Protein AF-A0AAV3M090-F1 (afdb_monomer_lite)

Foldseek 3Di:
DALVVVQVVCVVVVDHDDSVNSVVVVVLLVVLQQKDWDDDPPDPGIDIDGDPVNVNSVVLCVDPVNVVVVVVPPPPPPPPPPPPPVPPDDDPPPDDDVVVVVVVVCVVVPDPPVVCVVVVNHD

Organism: NCBI:txid1256988

Sequence (123 aa):
MTIKGMRNHIESTGVKAAYGAVKHAVIQLEKFNVISPAVVEGSPWLGYKLNDNYKDGLKLQASSSKRHMVRKQVHKPVEKPVKVIETTYGPWRQTGEPARLQVMFNELLAKPRAKRIKRGLAV

pLDDT: mean 70.63, std 16.54, range [42.09, 91.38]

Radius of gyration: 25.66 Å; chains: 1; bounding box: 35×62×60 Å

Secondary structure (DSSP, 8-state):
-BHHHHHHHHHHTT----HHHHHHHHHHHHHTTSEEEEPPTT-SSPEEEE-TTHHHHHHHHH-HHHHHHHHTS----------------------SHHHHHHHHHHHHHHS-HHHHHTTTS--

Structure (mmCIF, N/CA/C/O backbone):
data_AF-A0AAV3M090-F1
#
_entry.id   AF-A0AAV3M090-F1
#
loop_
_atom_site.group_PDB
_atom_site.id
_atom_site.type_symbol
_atom_site.label_atom_id
_atom_site.label_alt_id
_atom_site.label_comp_id
_atom_site.label_asym_id
_atom_site.label_entity_id
_atom_site.label_seq_id
_atom_site.pdbx_PDB_ins_code
_atom_site.Cartn_x
_atom_site.Cartn_y
_atom_site.Cartn_z
_atom_site.occupancy
_atom_site.B_iso_or_equiv
_atom_site.auth_seq_id
_atom_site.auth_comp_id
_atom_site.auth_asym_id
_atom_site.auth_atom_id
_atom_site.pdbx_PDB_model_num
ATOM 1 N N . MET A 1 1 ? 5.648 -7.146 -12.539 1.00 84.69 1 MET A N 1
ATOM 2 C CA . MET A 1 1 ? 4.675 -6.307 -13.285 1.00 84.69 1 MET A CA 1
ATOM 3 C C . MET A 1 1 ? 4.767 -4.852 -12.827 1.00 84.69 1 MET A C 1
ATOM 5 O O . MET A 1 1 ? 4.980 -4.624 -11.644 1.00 84.69 1 MET A O 1
ATOM 9 N N . THR A 1 2 ? 4.645 -3.869 -13.725 1.00 88.38 2 THR A N 1
ATOM 10 C CA . THR A 1 2 ? 4.659 -2.430 -13.371 1.00 88.38 2 THR A CA 1
ATOM 11 C C . THR A 1 2 ? 3.281 -1.952 -12.896 1.00 88.38 2 THR A C 1
ATOM 13 O O . THR A 1 2 ? 2.275 -2.609 -13.161 1.00 88.38 2 THR A O 1
ATOM 16 N N . ILE A 1 3 ? 3.199 -0.787 -12.237 1.00 88.25 3 ILE A N 1
ATOM 17 C CA . ILE A 1 3 ? 1.915 -0.198 -11.787 1.00 88.25 3 ILE A CA 1
ATOM 18 C C . ILE A 1 3 ? 0.966 0.034 -12.973 1.00 88.25 3 ILE A C 1
ATOM 20 O O . ILE A 1 3 ? -0.227 -0.248 -12.879 1.00 88.25 3 ILE A O 1
ATOM 24 N N . LYS A 1 4 ? 1.496 0.500 -14.113 1.00 88.69 4 LYS A N 1
ATOM 25 C CA . LYS A 1 4 ? 0.719 0.669 -15.350 1.00 88.69 4 LYS A CA 1
ATOM 26 C C . LYS A 1 4 ? 0.173 -0.671 -15.852 1.00 88.69 4 LYS A C 1
ATOM 28 O O . LYS A 1 4 ? -1.002 -0.748 -16.187 1.00 88.69 4 LYS A O 1
ATOM 33 N N . GLY A 1 5 ? 0.996 -1.722 -15.843 1.00 87.94 5 GLY A N 1
ATOM 34 C CA . GLY A 1 5 ? 0.562 -3.074 -16.206 1.00 87.94 5 GLY A CA 1
ATOM 35 C C . GLY A 1 5 ? -0.539 -3.604 -15.283 1.00 87.94 5 GLY A C 1
ATOM 36 O O . GLY A 1 5 ? -1.555 -4.090 -15.768 1.00 87.94 5 GLY A O 1
ATOM 37 N N . MET A 1 6 ? -0.389 -3.418 -13.966 1.00 89.88 6 MET A N 1
ATOM 38 C CA . MET A 1 6 ? -1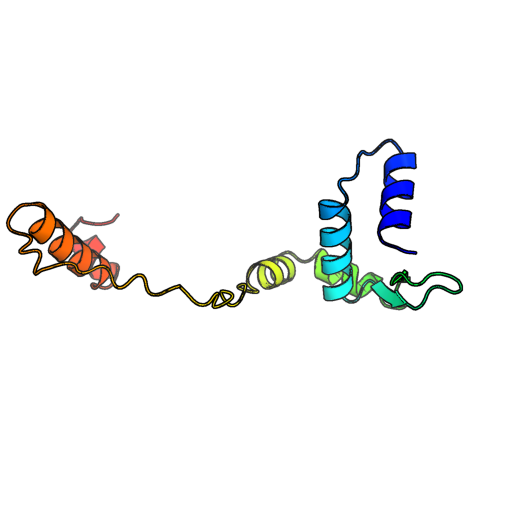.415 -3.788 -12.981 1.00 89.88 6 MET A CA 1
ATOM 39 C C . MET A 1 6 ? -2.735 -3.061 -13.230 1.00 89.88 6 MET A C 1
ATOM 41 O O . MET A 1 6 ? -3.789 -3.688 -13.235 1.00 89.88 6 MET A O 1
ATOM 45 N N . ARG A 1 7 ? -2.684 -1.748 -13.476 1.00 91.31 7 ARG A N 1
ATOM 46 C CA . ARG A 1 7 ? -3.876 -0.956 -13.789 1.00 91.31 7 ARG A CA 1
ATOM 47 C C . ARG A 1 7 ? -4.575 -1.470 -15.044 1.00 91.31 7 ARG A C 1
ATOM 49 O O . ARG A 1 7 ? -5.771 -1.721 -14.988 1.00 91.31 7 ARG A O 1
ATOM 56 N N . ASN A 1 8 ? -3.836 -1.644 -16.139 1.00 91.31 8 ASN A N 1
ATOM 57 C CA . ASN A 1 8 ? -4.402 -2.108 -17.405 1.00 91.31 8 ASN A CA 1
ATOM 58 C C . ASN A 1 8 ? -5.057 -3.486 -17.255 1.00 91.31 8 ASN A C 1
ATOM 60 O O . ASN A 1 8 ? -6.119 -3.729 -17.818 1.00 91.31 8 ASN A O 1
ATOM 64 N N . HIS A 1 9 ? -4.451 -4.374 -16.463 1.00 91.19 9 HIS A N 1
ATOM 65 C CA . HIS A 1 9 ? -5.023 -5.685 -16.184 1.00 91.19 9 HIS A CA 1
ATOM 66 C C . HIS A 1 9 ? -6.329 -5.586 -15.378 1.00 91.19 9 HIS A C 1
ATOM 68 O O . HIS A 1 9 ? -7.307 -6.235 -15.729 1.00 91.19 9 HIS A O 1
ATOM 74 N N . ILE A 1 10 ? -6.399 -4.726 -14.358 1.00 90.06 10 ILE A N 1
ATOM 75 C CA . ILE A 1 10 ? -7.645 -4.501 -13.604 1.00 90.06 10 ILE A CA 1
ATOM 76 C C . ILE A 1 10 ? -8.721 -3.864 -14.498 1.00 90.06 10 ILE A C 1
ATOM 78 O O . ILE A 1 10 ? -9.882 -4.249 -14.448 1.00 90.06 10 ILE A O 1
ATOM 82 N N . GLU A 1 11 ? -8.347 -2.925 -15.364 1.00 91.31 11 GLU A N 1
ATOM 83 C CA . GLU A 1 11 ? -9.291 -2.320 -16.309 1.00 91.31 11 GLU A CA 1
ATOM 84 C C . GLU A 1 11 ? -9.800 -3.336 -17.345 1.00 91.31 11 GLU A C 1
ATOM 86 O O . GLU A 1 11 ? -10.969 -3.278 -17.723 1.00 91.31 11 GLU A O 1
ATOM 91 N N . SER A 1 12 ? -8.984 -4.325 -17.730 1.00 91.06 12 SER A N 1
ATOM 92 C CA . SER A 1 12 ? -9.408 -5.407 -18.632 1.00 91.06 12 SER A CA 1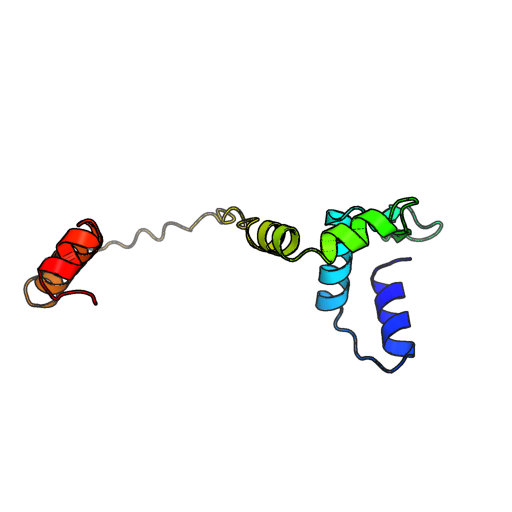
ATOM 93 C C . SER A 1 12 ? -10.457 -6.350 -18.036 1.00 91.06 12 SER A C 1
ATOM 95 O O . SER A 1 12 ? -11.181 -6.992 -18.790 1.00 91.06 12 SER A O 1
ATOM 97 N N . THR A 1 13 ? -10.604 -6.404 -16.707 1.00 90.81 13 THR A N 1
ATOM 98 C CA . THR A 1 13 ? -11.681 -7.168 -16.052 1.00 90.81 13 THR A CA 1
ATOM 99 C C . THR A 1 13 ? -12.983 -6.370 -15.923 1.00 90.81 13 THR A C 1
ATOM 101 O O . THR A 1 13 ? -13.930 -6.827 -15.288 1.00 90.81 13 THR A O 1
ATOM 104 N N . GLY A 1 14 ? -13.048 -5.172 -16.518 1.00 87.62 14 GLY A N 1
ATOM 105 C CA . GLY A 1 14 ? -14.209 -4.282 -16.462 1.00 87.62 14 GLY A CA 1
ATOM 106 C C . GLY A 1 14 ? -14.234 -3.367 -15.235 1.00 87.62 14 GLY A C 1
ATOM 107 O O . GLY A 1 14 ? -15.170 -2.585 -15.069 1.00 87.62 14 GLY A O 1
ATOM 108 N N . VAL A 1 15 ? -13.208 -3.413 -14.377 1.00 89.25 15 VAL A N 1
ATOM 109 C CA . VAL A 1 15 ? -13.116 -2.566 -13.183 1.00 89.25 15 VAL A CA 1
ATOM 110 C C . VAL A 1 15 ? -12.291 -1.320 -13.486 1.00 89.25 15 VAL A C 1
ATOM 112 O O . VAL A 1 15 ? -11.082 -1.381 -13.695 1.00 89.25 15 VAL A O 1
ATOM 115 N N . LYS A 1 16 ? -12.918 -0.142 -13.441 1.00 89.31 16 LYS A N 1
ATOM 116 C CA . LYS A 1 16 ? -12.198 1.124 -13.623 1.00 89.31 16 LYS A CA 1
ATOM 117 C C . LYS A 1 16 ? -11.252 1.374 -12.445 1.00 89.31 16 LYS A C 1
ATOM 119 O O . LYS A 1 16 ? -11.696 1.606 -11.321 1.00 89.31 16 LYS A O 1
ATOM 124 N N . ALA A 1 17 ? -9.947 1.382 -12.707 1.00 85.25 17 ALA A N 1
ATOM 125 C CA . ALA A 1 17 ? -8.924 1.544 -11.681 1.00 85.25 17 ALA A CA 1
ATOM 126 C C . ALA A 1 17 ? -8.169 2.869 -11.841 1.00 85.25 17 ALA A C 1
ATOM 128 O O . ALA A 1 17 ? -7.345 3.047 -12.738 1.00 85.25 17 ALA A O 1
ATOM 129 N N . ALA A 1 18 ? -8.403 3.812 -10.925 1.00 89.31 18 ALA A N 1
ATOM 130 C CA . ALA A 1 18 ? -7.623 5.044 -10.879 1.00 89.31 18 ALA A CA 1
ATOM 131 C C . ALA A 1 18 ? -6.151 4.736 -10.558 1.00 89.31 18 ALA A C 1
ATOM 133 O O . ALA A 1 18 ? -5.854 4.015 -9.605 1.00 89.31 18 ALA A O 1
ATOM 134 N N . TYR A 1 19 ? -5.215 5.340 -11.297 1.00 87.31 19 TYR A N 1
ATOM 135 C CA . TYR A 1 19 ? -3.778 5.113 -11.096 1.00 87.31 19 TYR A CA 1
ATOM 136 C C . TYR A 1 19 ? -3.331 5.353 -9.644 1.00 87.31 19 TYR A C 1
ATOM 138 O O . TYR A 1 19 ? -2.567 4.564 -9.091 1.00 87.31 19 TYR A O 1
ATOM 146 N N . GLY A 1 20 ? -3.853 6.404 -9.000 1.00 85.75 20 GLY A N 1
ATOM 147 C CA . GLY A 1 20 ? -3.575 6.697 -7.592 1.00 85.75 20 GLY A CA 1
ATOM 148 C C . GLY A 1 20 ? -4.020 5.576 -6.649 1.00 85.75 20 GLY A C 1
ATOM 149 O O . GLY A 1 20 ? -3.276 5.218 -5.739 1.00 85.75 20 GLY A O 1
ATOM 150 N N . ALA A 1 21 ? -5.180 4.964 -6.901 1.00 86.25 21 ALA A N 1
ATOM 151 C CA . ALA A 1 21 ? -5.682 3.848 -6.102 1.00 86.25 21 ALA A CA 1
ATOM 152 C C . ALA A 1 21 ? -4.792 2.605 -6.250 1.00 86.25 21 ALA A C 1
ATOM 154 O O . ALA A 1 21 ? -4.408 2.003 -5.248 1.00 86.25 21 ALA A O 1
ATOM 155 N N . VAL A 1 22 ? -4.385 2.275 -7.482 1.00 88.00 22 VAL A N 1
ATOM 156 C CA . VAL A 1 22 ? -3.459 1.160 -7.751 1.00 88.00 22 VAL A CA 1
ATOM 157 C C . VAL A 1 22 ? -2.108 1.411 -7.078 1.00 88.00 22 VAL A C 1
ATOM 159 O O . VAL A 1 22 ? -1.588 0.535 -6.393 1.00 88.00 22 VAL A O 1
ATOM 162 N N . LYS A 1 23 ? -1.564 2.630 -7.187 1.00 88.81 23 LYS A N 1
ATOM 163 C CA . LYS A 1 23 ? -0.315 3.019 -6.518 1.00 88.81 23 LYS A CA 1
ATOM 164 C C . LYS A 1 23 ? -0.413 2.874 -4.996 1.00 88.81 23 LYS A C 1
ATOM 166 O O . LYS A 1 23 ? 0.498 2.333 -4.378 1.00 88.81 23 LYS A O 1
ATOM 171 N N . HIS A 1 24 ? -1.508 3.327 -4.384 1.00 87.19 24 HIS A N 1
ATOM 172 C CA . HIS A 1 24 ? -1.718 3.174 -2.944 1.00 87.19 24 HIS A CA 1
ATOM 173 C C . HIS A 1 24 ? -1.818 1.707 -2.516 1.00 87.19 24 HIS A C 1
ATOM 175 O O . HIS A 1 24 ? -1.246 1.344 -1.489 1.00 87.19 24 HIS A O 1
ATOM 181 N N . ALA A 1 25 ? -2.501 0.867 -3.298 1.00 88.19 25 ALA A N 1
ATOM 182 C CA . ALA A 1 25 ? -2.588 -0.566 -3.032 1.00 88.19 25 ALA A CA 1
ATOM 183 C C . ALA A 1 25 ? -1.203 -1.229 -3.080 1.00 88.19 25 ALA A C 1
ATOM 185 O O . ALA A 1 25 ? -0.837 -1.937 -2.145 1.00 88.19 25 ALA A O 1
ATOM 186 N N . VAL A 1 26 ? -0.400 -0.924 -4.104 1.00 89.62 26 VAL A N 1
ATOM 187 C CA . VAL A 1 26 ? 0.986 -1.407 -4.238 1.00 89.62 26 VAL A CA 1
ATOM 188 C C . VAL A 1 26 ? 1.832 -1.008 -3.025 1.00 89.62 26 VAL A C 1
ATOM 190 O O . VAL A 1 26 ? 2.450 -1.871 -2.412 1.00 89.62 26 VAL A O 1
ATOM 193 N N . ILE A 1 27 ? 1.781 0.259 -2.598 1.00 87.25 27 ILE A N 1
ATOM 194 C CA . ILE A 1 27 ? 2.512 0.732 -1.407 1.00 87.25 27 ILE A CA 1
ATOM 195 C C . ILE A 1 27 ? 2.093 -0.035 -0.145 1.00 87.25 27 ILE A C 1
ATOM 197 O O . ILE A 1 27 ? 2.928 -0.338 0.705 1.00 87.25 27 ILE A O 1
ATOM 201 N N . GLN A 1 28 ? 0.804 -0.345 0.017 1.00 85.75 28 GLN A N 1
ATOM 202 C CA . GLN A 1 28 ? 0.359 -1.136 1.165 1.00 85.75 28 GLN A CA 1
ATOM 203 C C . GLN A 1 28 ? 0.882 -2.571 1.107 1.00 85.75 28 GLN A C 1
ATOM 205 O O . GLN A 1 28 ? 1.373 -3.068 2.116 1.00 85.75 28 GLN A O 1
ATOM 210 N N . LEU A 1 29 ? 0.801 -3.222 -0.052 1.00 87.69 29 LEU A N 1
ATOM 211 C CA . LEU A 1 29 ? 1.290 -4.590 -0.230 1.00 87.69 29 LEU A CA 1
ATOM 212 C C . LEU A 1 29 ? 2.801 -4.688 0.019 1.00 87.69 29 LEU A C 1
ATOM 214 O O . LEU A 1 29 ? 3.254 -5.639 0.651 1.00 87.69 29 LEU A O 1
ATOM 218 N N . GLU A 1 30 ? 3.565 -3.685 -0.409 1.00 86.50 30 GLU A N 1
ATOM 219 C CA . GLU A 1 30 ? 5.001 -3.584 -0.140 1.00 86.50 30 GLU A CA 1
ATOM 220 C C . GLU A 1 30 ? 5.280 -3.430 1.364 1.00 86.50 30 GLU A C 1
ATOM 222 O O . GLU A 1 30 ? 6.082 -4.171 1.927 1.00 86.50 30 GLU A O 1
ATOM 227 N N . LYS A 1 31 ? 4.541 -2.555 2.064 1.00 84.50 31 LYS A N 1
ATOM 228 C CA . LYS A 1 31 ? 4.667 -2.382 3.526 1.00 84.50 31 LYS A CA 1
ATOM 229 C C . LYS A 1 31 ? 4.402 -3.661 4.319 1.00 84.50 31 LYS A C 1
ATOM 231 O O . LYS A 1 31 ? 4.987 -3.847 5.382 1.00 84.50 31 LYS A O 1
ATOM 236 N N . PHE A 1 32 ? 3.504 -4.515 3.835 1.00 84.94 32 PHE A N 1
ATOM 237 C CA . PHE A 1 32 ? 3.205 -5.806 4.455 1.00 84.94 32 PHE A CA 1
ATOM 238 C C . PHE A 1 32 ? 4.079 -6.948 3.923 1.00 84.94 32 PHE A C 1
ATOM 240 O O . PHE A 1 32 ? 3.804 -8.105 4.225 1.00 84.94 32 PHE A O 1
ATOM 247 N N . ASN A 1 33 ? 5.135 -6.642 3.162 1.00 85.56 33 ASN A N 1
ATOM 248 C CA . ASN A 1 33 ? 6.062 -7.620 2.599 1.00 85.56 33 ASN A CA 1
ATOM 249 C C . ASN A 1 33 ? 5.371 -8.683 1.717 1.00 85.56 33 ASN A C 1
ATOM 251 O O . ASN A 1 33 ? 5.837 -9.818 1.610 1.00 85.56 33 ASN A O 1
ATOM 255 N N . VAL A 1 34 ? 4.243 -8.325 1.094 1.00 87.56 34 VAL A N 1
ATOM 256 C CA . VAL A 1 34 ? 3.500 -9.189 0.159 1.00 87.56 34 VAL A CA 1
ATOM 257 C C . VAL A 1 34 ? 4.162 -9.165 -1.216 1.00 87.56 34 VAL A C 1
ATOM 259 O O . VAL A 1 34 ? 4.234 -10.186 -1.900 1.00 87.56 34 VAL A O 1
ATOM 262 N N . ILE A 1 35 ? 4.660 -7.994 -1.608 1.00 90.44 35 ILE A N 1
ATOM 263 C CA . ILE A 1 35 ? 5.374 -7.767 -2.862 1.00 90.44 35 ILE A CA 1
ATOM 264 C C . ILE A 1 35 ? 6.704 -7.069 -2.588 1.00 90.44 35 ILE A C 1
ATOM 266 O O . ILE A 1 35 ? 6.838 -6.358 -1.592 1.00 90.44 35 ILE A O 1
ATOM 270 N N . SER A 1 36 ? 7.655 -7.227 -3.499 1.00 87.94 36 SER A N 1
ATOM 271 C CA . SER A 1 36 ? 8.930 -6.511 -3.504 1.00 87.94 36 SER A CA 1
ATOM 272 C C . SER A 1 36 ? 9.169 -5.829 -4.852 1.00 87.94 36 SER A C 1
ATOM 274 O O . SER A 1 36 ? 8.673 -6.304 -5.885 1.00 87.94 36 SER A O 1
ATOM 276 N N . PRO A 1 37 ? 9.898 -4.700 -4.867 1.00 88.38 37 PRO A N 1
ATOM 277 C CA . PRO A 1 37 ? 10.351 -4.093 -6.105 1.00 88.38 37 PRO A CA 1
ATOM 278 C C . PRO A 1 37 ? 11.300 -5.042 -6.845 1.00 88.38 37 PRO A C 1
ATOM 280 O O . PRO A 1 37 ? 12.190 -5.649 -6.257 1.00 88.38 37 PRO A O 1
ATOM 283 N N . ALA A 1 38 ? 11.101 -5.159 -8.152 1.00 86.88 38 ALA A N 1
ATOM 284 C CA . ALA A 1 38 ? 11.890 -5.993 -9.042 1.00 86.88 38 ALA A CA 1
ATOM 285 C C . ALA A 1 38 ? 12.227 -5.211 -10.313 1.00 86.88 38 ALA A C 1
ATOM 287 O O . ALA A 1 38 ? 11.396 -4.466 -10.847 1.00 86.88 38 ALA A O 1
ATOM 288 N N . VAL A 1 39 ? 13.447 -5.401 -10.809 1.00 81.50 39 VAL A N 1
ATOM 289 C CA . VAL A 1 39 ? 13.857 -4.862 -12.106 1.00 81.50 39 VAL A CA 1
ATOM 290 C C . VAL A 1 39 ? 13.106 -5.629 -13.191 1.00 81.50 39 VAL A C 1
ATOM 292 O O . VAL A 1 39 ? 13.032 -6.856 -13.159 1.00 81.50 39 VAL A O 1
ATOM 295 N N . VAL A 1 40 ? 12.498 -4.901 -14.124 1.00 77.12 40 VAL A N 1
ATOM 296 C CA . VAL A 1 40 ? 11.831 -5.489 -15.289 1.00 77.12 40 VAL A CA 1
ATOM 297 C C . VAL A 1 40 ? 12.778 -5.340 -16.465 1.00 77.12 40 VAL A C 1
ATOM 299 O O . VAL A 1 40 ? 13.128 -4.216 -16.825 1.00 77.12 40 VAL A O 1
ATOM 302 N N . GLU A 1 41 ? 13.192 -6.455 -17.059 1.00 74.69 41 GLU A N 1
ATOM 303 C CA . GLU A 1 41 ? 14.033 -6.436 -18.256 1.00 74.69 41 GLU A CA 1
ATOM 304 C C . GLU A 1 41 ? 13.356 -5.629 -19.376 1.00 74.69 41 GLU A C 1
ATOM 306 O O . GLU A 1 41 ? 12.164 -5.785 -19.646 1.00 74.69 41 GLU A O 1
ATOM 311 N N . GLY A 1 42 ? 14.105 -4.707 -19.988 1.00 72.38 42 GLY A N 1
ATOM 312 C CA . GLY A 1 42 ? 13.612 -3.861 -21.081 1.00 72.38 42 GLY A CA 1
ATOM 313 C C . GLY A 1 42 ? 12.703 -2.695 -20.669 1.00 72.38 42 GLY A C 1
ATOM 314 O O . GLY A 1 42 ? 12.157 -2.021 -21.539 1.00 72.38 42 GLY A O 1
ATOM 315 N N . SER A 1 43 ? 12.533 -2.417 -19.371 1.00 73.44 43 SER A N 1
ATOM 316 C CA . SER A 1 43 ? 11.727 -1.288 -18.893 1.00 73.44 43 SER A CA 1
ATOM 317 C C . SER A 1 43 ? 12.509 -0.415 -17.905 1.00 73.44 43 SER A C 1
ATOM 319 O O . SER A 1 43 ? 13.004 -0.930 -16.906 1.00 73.44 43 SER A O 1
ATOM 321 N N . PRO A 1 44 ? 12.541 0.920 -18.092 1.00 73.62 44 PRO A N 1
ATOM 322 C CA . PRO A 1 44 ? 13.126 1.839 -17.111 1.00 73.62 44 PRO A CA 1
ATOM 323 C C . PRO A 1 44 ? 12.257 1.981 -15.847 1.00 73.62 44 PRO A C 1
ATOM 325 O O . PRO A 1 44 ? 12.650 2.623 -14.877 1.00 73.62 44 PRO A O 1
ATOM 328 N N . TRP A 1 45 ? 11.047 1.416 -15.860 1.00 75.88 45 TRP A N 1
ATOM 329 C CA . TRP A 1 45 ? 10.081 1.519 -14.773 1.00 75.88 45 TRP A CA 1
ATOM 330 C C . TRP A 1 45 ? 10.219 0.378 -13.769 1.00 75.88 45 TRP A C 1
ATOM 332 O O . TRP A 1 45 ? 10.298 -0.790 -14.155 1.00 75.88 45 TRP A O 1
ATOM 342 N N . LEU A 1 46 ? 10.126 0.730 -12.483 1.00 80.19 46 LEU A N 1
ATOM 343 C CA . LEU A 1 46 ? 10.120 -0.212 -11.368 1.00 80.19 46 LEU A CA 1
ATOM 344 C C . LEU A 1 46 ? 8.949 -1.199 -11.496 1.00 80.19 46 LEU A C 1
ATOM 346 O O . LEU A 1 46 ? 7.776 -0.807 -11.576 1.00 80.19 46 LEU A O 1
ATOM 350 N N . GLY A 1 47 ? 9.271 -2.488 -11.531 1.00 86.56 47 GLY A N 1
ATOM 351 C CA . GLY A 1 47 ? 8.292 -3.556 -11.432 1.00 86.56 47 GLY A CA 1
ATOM 352 C C . GLY A 1 47 ? 8.146 -4.049 -10.008 1.00 86.56 47 GLY A C 1
ATOM 353 O O . GLY A 1 47 ? 8.913 -3.703 -9.119 1.00 86.56 47 GLY A O 1
ATOM 354 N N . TYR A 1 48 ? 7.149 -4.900 -9.818 1.00 89.62 48 TYR A N 1
ATOM 355 C CA . TYR A 1 48 ? 6.895 -5.579 -8.560 1.00 89.62 48 TYR A CA 1
ATOM 356 C C . TYR A 1 48 ? 6.733 -7.076 -8.805 1.00 89.62 48 TYR A C 1
ATOM 358 O O . TYR A 1 48 ? 6.142 -7.483 -9.818 1.00 89.62 48 TYR A O 1
ATOM 366 N N . LYS A 1 49 ? 7.255 -7.879 -7.879 1.00 91.38 49 LYS A N 1
ATOM 367 C CA . LYS A 1 49 ? 7.122 -9.338 -7.828 1.00 91.38 49 LYS A CA 1
ATOM 368 C C . LYS A 1 49 ? 6.473 -9.733 -6.500 1.00 91.38 49 LYS A C 1
ATOM 370 O O . LYS A 1 49 ? 6.611 -9.029 -5.505 1.00 91.38 49 LYS A O 1
ATOM 375 N N . LEU A 1 50 ? 5.739 -10.842 -6.502 1.00 90.75 50 LEU A N 1
ATOM 376 C CA . LEU A 1 50 ? 5.217 -11.452 -5.283 1.00 90.75 50 LEU A CA 1
ATOM 377 C C . LEU A 1 50 ? 6.368 -12.063 -4.467 1.00 90.75 50 LEU A C 1
ATOM 379 O O . LEU A 1 50 ? 7.259 -12.685 -5.045 1.00 90.75 50 LEU A O 1
ATOM 383 N N . ASN A 1 51 ? 6.333 -11.908 -3.148 1.00 88.94 51 ASN A N 1
ATOM 384 C CA . ASN A 1 51 ? 7.309 -12.540 -2.260 1.00 88.94 51 ASN A CA 1
ATOM 385 C C . ASN A 1 51 ? 6.937 -13.999 -1.966 1.00 88.94 51 ASN A C 1
ATOM 387 O O . ASN A 1 51 ? 5.761 -14.357 -1.980 1.00 88.94 51 ASN A O 1
ATOM 391 N N . ASP A 1 52 ? 7.916 -14.831 -1.610 1.00 86.44 52 ASP A N 1
ATOM 392 C CA . ASP A 1 52 ? 7.671 -16.253 -1.315 1.00 86.44 52 ASP A CA 1
ATOM 393 C C . ASP A 1 52 ? 6.762 -16.440 -0.084 1.00 86.44 52 ASP A C 1
ATOM 395 O O . ASP A 1 52 ? 5.868 -17.286 -0.072 1.00 86.44 52 ASP A O 1
ATOM 399 N N . ASN A 1 53 ? 6.883 -15.545 0.904 1.00 84.44 53 ASN A N 1
ATOM 400 C CA . ASN A 1 53 ? 6.081 -15.545 2.136 1.00 84.44 53 ASN A CA 1
ATOM 401 C C . ASN A 1 53 ? 4.865 -14.602 2.073 1.00 84.44 53 ASN A C 1
ATOM 403 O O . ASN A 1 53 ? 4.368 -14.137 3.102 1.00 84.44 53 ASN A O 1
ATOM 407 N N . TYR A 1 54 ? 4.358 -14.297 0.873 1.00 86.25 54 TYR A N 1
ATOM 408 C CA . TYR A 1 54 ? 3.279 -13.318 0.688 1.00 86.25 54 TYR A CA 1
ATOM 409 C C . TYR A 1 54 ? 2.018 -13.621 1.515 1.00 86.25 54 TYR A C 1
ATOM 411 O O . TYR A 1 54 ? 1.303 -12.701 1.916 1.00 86.25 54 TYR A O 1
ATOM 419 N N . LYS A 1 55 ? 1.743 -14.904 1.794 1.00 85.56 55 LYS A N 1
ATOM 420 C CA . LYS A 1 55 ? 0.578 -15.351 2.573 1.00 85.56 55 LYS A CA 1
ATOM 421 C C . LYS A 1 55 ? 0.589 -14.795 3.996 1.00 85.56 55 LYS A C 1
ATOM 423 O O . LYS A 1 55 ? -0.469 -14.441 4.514 1.00 85.56 55 LYS A O 1
ATOM 428 N N . ASP A 1 56 ? 1.761 -14.676 4.610 1.00 82.31 56 ASP A N 1
ATOM 429 C CA . ASP A 1 56 ? 1.886 -14.135 5.964 1.00 82.31 56 ASP A CA 1
ATOM 430 C C . ASP A 1 56 ? 1.707 -12.616 5.963 1.00 82.31 56 ASP A C 1
ATOM 432 O O . ASP A 1 56 ? 0.999 -12.071 6.813 1.00 82.31 56 ASP A O 1
ATOM 436 N N . GLY A 1 57 ? 2.230 -11.940 4.936 1.00 79.69 57 GLY A N 1
ATOM 437 C CA . GLY A 1 57 ? 1.967 -10.523 4.688 1.00 79.69 57 GLY A CA 1
ATOM 438 C C . GLY A 1 57 ? 0.478 -10.220 4.486 1.00 79.69 57 GLY A C 1
ATOM 439 O O . GLY A 1 57 ? -0.052 -9.278 5.077 1.00 79.69 57 GLY A O 1
ATOM 440 N N . LEU A 1 58 ? -0.240 -11.065 3.736 1.00 84.06 58 LEU A N 1
ATOM 441 C CA . LEU A 1 58 ? -1.690 -10.938 3.543 1.00 84.06 58 LEU A CA 1
ATOM 442 C C . LEU A 1 58 ? -2.466 -11.137 4.851 1.00 84.06 58 LEU A C 1
ATOM 444 O O . LEU A 1 58 ? -3.392 -10.376 5.134 1.00 84.06 58 LEU A O 1
ATOM 448 N N . LYS A 1 59 ? -2.077 -12.111 5.684 1.00 81.12 59 LYS A N 1
ATOM 449 C CA . LYS A 1 59 ? -2.676 -12.309 7.017 1.00 81.12 59 LYS A CA 1
ATOM 450 C C . LYS A 1 59 ? -2.453 -11.091 7.919 1.00 81.12 59 LYS A C 1
ATOM 452 O O . LYS A 1 59 ? -3.375 -10.654 8.609 1.00 81.12 59 LYS A O 1
ATOM 457 N N . LEU A 1 60 ? -1.258 -10.500 7.880 1.00 74.00 60 LEU A N 1
ATOM 458 C CA . LEU A 1 60 ? -0.934 -9.278 8.622 1.00 74.00 60 LEU A CA 1
ATOM 459 C C . LEU A 1 60 ? -1.728 -8.069 8.118 1.00 74.00 60 LEU A C 1
ATOM 461 O O . LEU A 1 60 ? -2.218 -7.287 8.933 1.00 74.00 60 LEU A O 1
ATOM 465 N N . GLN A 1 61 ? -1.918 -7.943 6.804 1.00 75.62 61 GLN A N 1
ATOM 466 C CA . GLN A 1 61 ? -2.783 -6.923 6.215 1.00 75.62 61 GLN A CA 1
ATOM 467 C C . GLN A 1 61 ? -4.249 -7.141 6.611 1.00 75.62 61 GLN A C 1
ATOM 469 O O . GLN A 1 61 ? -4.967 -6.178 6.876 1.00 75.62 61 GLN A O 1
ATOM 474 N N . ALA A 1 62 ? -4.709 -8.392 6.693 1.00 74.38 62 ALA A N 1
ATOM 475 C CA . ALA A 1 62 ? -6.073 -8.724 7.083 1.00 74.38 62 ALA A CA 1
ATOM 476 C C . ALA A 1 62 ? -6.357 -8.418 8.568 1.00 74.38 62 ALA A C 1
ATOM 478 O O . ALA A 1 62 ? -7.484 -8.048 8.902 1.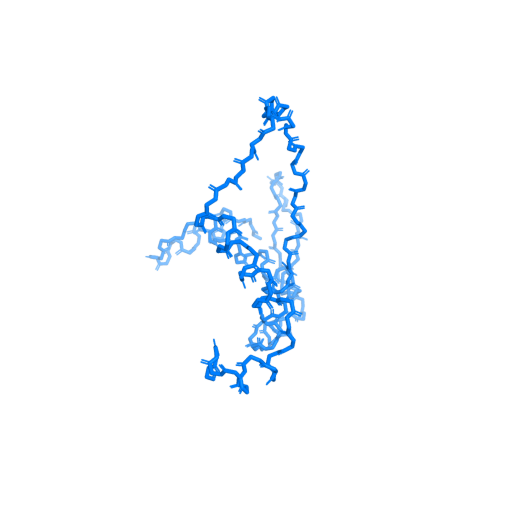00 74.38 62 ALA A O 1
ATOM 479 N N . SER A 1 63 ? -5.350 -8.481 9.439 1.00 71.81 63 SER A N 1
ATOM 480 C CA . SER A 1 63 ? -5.487 -8.184 10.868 1.00 71.81 63 SER A CA 1
ATOM 481 C C . SER A 1 63 ? -5.762 -6.694 11.140 1.00 71.81 63 SER A C 1
ATOM 483 O O . SER A 1 63 ? -4.957 -5.810 10.829 1.00 71.81 63 SER A O 1
ATOM 485 N N . SER A 1 64 ? -6.917 -6.391 11.745 1.00 59.44 64 SER A N 1
ATOM 486 C CA . SER A 1 64 ? -7.396 -5.017 11.987 1.00 59.44 64 SER A CA 1
ATOM 487 C C . SER A 1 64 ? -6.460 -4.193 12.882 1.00 59.44 64 SER A C 1
ATOM 489 O O . SER A 1 64 ? -6.272 -2.996 12.647 1.00 59.44 64 SER A O 1
ATOM 491 N N . SER A 1 65 ? -5.810 -4.836 13.855 1.00 60.53 65 SER A N 1
ATOM 492 C CA . SER A 1 65 ? -4.859 -4.210 14.780 1.00 60.53 65 SER A CA 1
ATOM 493 C C . SER A 1 65 ? -3.613 -3.688 14.057 1.00 60.53 65 SER A C 1
ATOM 495 O O . SER A 1 65 ? -3.134 -2.590 14.350 1.00 60.53 65 SER A O 1
ATOM 497 N N . LYS A 1 66 ? -3.134 -4.408 13.036 1.00 56.62 66 LYS A N 1
ATOM 498 C CA . LYS A 1 66 ? -1.995 -3.994 12.204 1.00 56.62 66 LYS A CA 1
ATOM 499 C C . LYS A 1 66 ? -2.393 -2.991 11.115 1.00 56.62 66 LYS A C 1
ATOM 501 O O . LYS A 1 66 ? -1.620 -2.071 10.849 1.00 56.62 66 LYS A O 1
ATOM 506 N N . ARG A 1 67 ? -3.623 -3.044 10.576 1.00 54.66 67 ARG A N 1
ATOM 507 C CA . ARG A 1 67 ? -4.163 -1.961 9.717 1.00 54.66 67 ARG A CA 1
ATOM 508 C C . ARG A 1 67 ? -4.234 -0.623 10.456 1.00 54.66 67 ARG A C 1
ATOM 510 O O . ARG A 1 67 ? -3.935 0.422 9.877 1.00 54.66 67 ARG A O 1
ATOM 517 N N . HIS A 1 68 ? -4.607 -0.644 11.738 1.00 50.28 68 HIS A N 1
ATOM 518 C CA . HIS A 1 68 ? -4.672 0.559 12.567 1.00 50.28 68 HIS A CA 1
ATOM 519 C C . HIS A 1 68 ? -3.276 1.155 12.833 1.00 50.28 68 HIS A C 1
ATOM 521 O O . HIS A 1 68 ? -3.127 2.375 12.832 1.00 50.28 68 HIS A O 1
ATOM 527 N N . MET A 1 69 ? -2.234 0.320 12.954 1.00 49.50 69 MET A N 1
ATOM 528 C CA . MET A 1 69 ? -0.842 0.789 13.028 1.00 49.50 69 MET A CA 1
ATOM 529 C C . MET A 1 69 ? -0.367 1.473 11.737 1.00 49.50 69 MET A C 1
ATOM 531 O O . MET A 1 69 ? 0.332 2.477 11.815 1.00 49.50 69 MET A O 1
ATOM 535 N N . VAL A 1 70 ? -0.782 0.996 10.556 1.00 49.88 70 VAL A N 1
ATOM 536 C CA . VAL A 1 70 ? -0.448 1.651 9.274 1.00 49.88 70 VAL A CA 1
ATOM 537 C C . VAL A 1 70 ? -1.134 3.012 9.136 1.00 49.88 70 VAL A C 1
ATOM 539 O O . VAL A 1 70 ? -0.518 3.950 8.639 1.00 49.88 70 VAL A O 1
ATOM 542 N N . ARG A 1 71 ? -2.371 3.159 9.632 1.00 48.88 71 ARG A N 1
ATOM 543 C CA . ARG A 1 71 ? -3.047 4.469 9.718 1.00 48.88 71 ARG A CA 1
ATOM 544 C C . ARG A 1 71 ? -2.405 5.406 10.749 1.00 48.88 71 ARG A C 1
ATOM 546 O O . ARG A 1 71 ? -2.476 6.617 10.583 1.00 48.88 71 ARG A O 1
ATOM 553 N N . LYS A 1 72 ? -1.774 4.851 11.791 1.00 44.94 72 LYS A N 1
ATOM 554 C CA . LYS A 1 72 ? -1.018 5.586 12.819 1.00 44.94 72 LYS A CA 1
ATOM 555 C C . LYS A 1 72 ? 0.430 5.894 12.441 1.00 44.94 72 LYS A C 1
ATOM 557 O O . LYS A 1 72 ? 1.101 6.547 13.237 1.00 44.94 72 LYS A O 1
ATOM 562 N N . GLN A 1 73 ? 0.923 5.507 11.258 1.00 46.91 73 GLN A N 1
ATOM 563 C CA . GLN A 1 73 ? 2.082 6.199 10.690 1.00 46.91 73 GLN A CA 1
ATOM 564 C C . GLN A 1 73 ? 1.621 7.602 10.305 1.00 46.91 73 GLN A C 1
ATOM 566 O O . GLN A 1 73 ? 1.289 7.888 9.158 1.00 46.91 73 GLN A O 1
ATOM 571 N N . VAL A 1 74 ? 1.556 8.445 11.336 1.00 45.81 74 VAL A N 1
ATOM 572 C CA . VAL A 1 74 ? 1.534 9.893 11.274 1.00 45.81 74 VAL A CA 1
ATOM 573 C C . VAL A 1 74 ? 2.535 10.243 10.192 1.00 45.81 74 VAL A C 1
ATOM 575 O O . VAL A 1 74 ? 3.728 9.966 10.333 1.00 45.81 74 VAL A O 1
ATOM 578 N N . HIS A 1 75 ? 2.042 10.776 9.076 1.00 43.59 75 HIS A N 1
ATOM 579 C CA . HIS A 1 75 ? 2.878 11.611 8.238 1.00 43.59 75 HIS A CA 1
ATOM 580 C C . HIS A 1 75 ? 3.598 12.530 9.216 1.00 43.59 75 HIS A 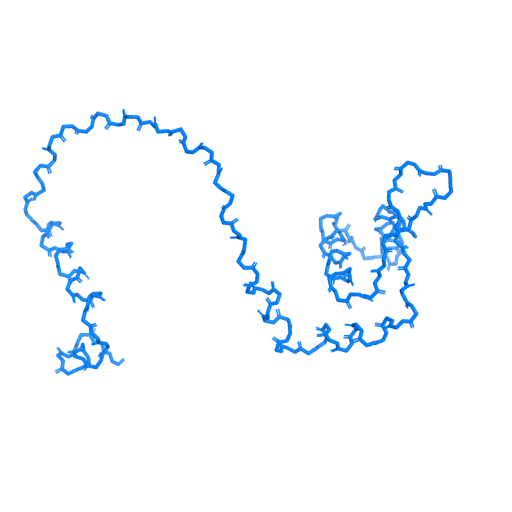C 1
ATOM 582 O O . HIS A 1 75 ? 2.933 13.349 9.850 1.00 43.59 75 HIS A O 1
ATOM 588 N N . LYS A 1 76 ? 4.919 12.365 9.397 1.00 46.66 76 LYS A N 1
ATOM 589 C CA . LYS A 1 76 ? 5.706 13.465 9.948 1.00 46.66 76 LYS A CA 1
ATOM 590 C C . LYS A 1 76 ? 5.256 14.661 9.116 1.00 46.66 76 LYS A C 1
ATOM 592 O O . LYS A 1 76 ? 5.309 14.533 7.884 1.00 46.66 76 LYS A O 1
ATOM 597 N N . PRO A 1 77 ? 4.669 15.705 9.723 1.00 45.81 77 PRO A N 1
ATOM 598 C CA . PRO A 1 77 ? 4.256 16.857 8.952 1.00 45.81 77 PRO A CA 1
ATOM 599 C C . PRO A 1 77 ? 5.491 17.247 8.157 1.00 45.81 77 PRO A C 1
ATOM 601 O O . PRO A 1 77 ? 6.568 17.419 8.723 1.00 45.81 77 PRO A O 1
ATOM 604 N N . VAL A 1 78 ? 5.373 17.207 6.831 1.00 46.41 78 VAL A N 1
ATOM 605 C CA . VAL A 1 78 ? 6.425 17.733 5.978 1.00 46.41 78 VAL A CA 1
ATOM 606 C C . VAL A 1 78 ? 6.512 19.181 6.412 1.00 46.41 78 VAL A C 1
ATOM 608 O O . VAL A 1 78 ? 5.563 19.934 6.183 1.00 46.41 78 VAL A O 1
ATOM 611 N N . GLU A 1 79 ? 7.589 19.533 7.109 1.00 48.09 79 GLU A N 1
ATOM 612 C CA . GLU A 1 79 ? 7.969 20.912 7.360 1.00 48.09 79 GLU A CA 1
ATOM 613 C C . GLU A 1 79 ? 8.259 21.506 5.985 1.00 48.09 79 GLU A C 1
ATOM 615 O O . GLU A 1 79 ? 9.386 21.568 5.504 1.00 48.09 79 GLU A O 1
ATOM 620 N N . LYS A 1 80 ? 7.193 21.871 5.269 1.00 50.53 80 LYS A N 1
ATOM 621 C CA . LYS A 1 80 ? 7.314 22.853 4.211 1.00 50.53 80 LYS A CA 1
ATOM 622 C C . LYS A 1 80 ? 7.889 24.077 4.914 1.00 50.53 80 LYS A C 1
ATOM 624 O O . LYS A 1 80 ? 7.375 24.399 5.989 1.00 50.53 80 LYS A O 1
ATOM 629 N N . PRO A 1 81 ? 8.908 24.751 4.359 1.00 42.09 81 PRO A N 1
ATOM 630 C CA . PRO A 1 81 ? 9.300 26.043 4.883 1.00 42.09 81 PRO A CA 1
ATOM 631 C C . PRO A 1 81 ? 8.045 26.908 4.822 1.00 42.09 81 PRO A C 1
ATOM 633 O O . PRO A 1 81 ? 7.577 27.289 3.747 1.00 42.09 81 PRO A O 1
ATOM 636 N N . VAL A 1 82 ? 7.425 27.117 5.982 1.00 51.19 82 VAL A N 1
ATOM 637 C CA . VAL A 1 82 ? 6.389 28.117 6.142 1.00 51.19 82 VAL A CA 1
ATOM 638 C C . VAL A 1 82 ? 7.132 29.389 5.798 1.00 51.19 82 VAL A C 1
ATOM 640 O O . VAL A 1 82 ? 8.037 29.785 6.529 1.00 51.19 82 VAL A O 1
ATOM 643 N N . LYS A 1 83 ? 6.833 29.981 4.635 1.00 46.06 83 LYS A N 1
ATOM 644 C CA . LYS A 1 83 ? 7.178 31.379 4.411 1.00 46.06 83 LYS A CA 1
ATOM 645 C C . LYS A 1 83 ? 6.593 32.097 5.615 1.00 46.06 83 LYS A C 1
ATOM 647 O O . LYS A 1 83 ? 5.371 32.181 5.733 1.00 46.06 83 LYS A O 1
ATOM 652 N N . VAL A 1 84 ? 7.462 32.518 6.527 1.00 49.00 84 VAL A N 1
ATOM 653 C CA . VAL A 1 84 ? 7.117 33.456 7.579 1.00 49.00 84 VAL A CA 1
ATOM 654 C C . VAL A 1 84 ? 6.750 34.712 6.811 1.00 49.00 84 VAL A C 1
ATOM 656 O O . VAL A 1 84 ? 7.605 35.479 6.384 1.00 49.00 84 VAL A O 1
ATOM 659 N N . ILE A 1 85 ? 5.465 34.847 6.497 1.00 46.53 85 ILE A N 1
ATOM 660 C CA . ILE A 1 85 ? 4.907 36.155 6.233 1.00 46.53 85 ILE A CA 1
ATOM 661 C C . ILE A 1 85 ? 5.056 36.816 7.592 1.00 46.53 85 ILE A C 1
ATOM 663 O O . ILE A 1 85 ? 4.361 36.438 8.534 1.00 46.53 85 ILE A O 1
ATOM 667 N N . GLU A 1 86 ? 6.041 37.702 7.722 1.00 43.12 86 GLU A N 1
ATOM 668 C CA . GLU A 1 86 ? 6.085 38.661 8.813 1.00 43.12 86 GLU A CA 1
ATOM 669 C C . GLU A 1 86 ? 4.807 39.483 8.697 1.00 43.12 86 GLU A C 1
ATOM 671 O O . GLU A 1 86 ? 4.738 40.516 8.036 1.00 43.12 86 GLU A O 1
ATOM 676 N N . THR A 1 87 ? 3.727 38.961 9.263 1.00 44.16 87 THR A N 1
ATOM 677 C CA . THR A 1 87 ? 2.534 39.742 9.476 1.00 44.16 87 THR A CA 1
ATOM 678 C C . THR A 1 87 ? 2.904 40.734 10.556 1.00 44.16 87 THR A C 1
ATOM 680 O O . THR A 1 87 ? 2.960 40.389 11.738 1.00 44.16 87 THR A O 1
ATOM 683 N N . THR A 1 88 ? 3.201 41.955 10.130 1.00 44.75 88 THR A N 1
ATOM 684 C CA . THR A 1 88 ? 3.225 43.166 10.941 1.00 44.75 88 THR A CA 1
ATOM 685 C C . THR A 1 88 ? 1.844 43.354 11.567 1.00 44.75 88 THR A C 1
ATOM 687 O O . THR A 1 88 ? 1.029 44.165 11.139 1.00 44.75 88 THR A O 1
ATOM 690 N N . TYR A 1 89 ? 1.544 42.559 12.588 1.00 42.59 89 TYR A N 1
ATOM 691 C CA . TYR A 1 89 ? 0.414 42.791 13.463 1.00 42.59 89 TYR A CA 1
ATOM 692 C C . TYR A 1 89 ? 0.913 43.659 14.610 1.00 42.59 89 TYR A C 1
ATOM 694 O O . TYR A 1 89 ? 1.617 43.196 15.506 1.00 42.59 89 TYR A O 1
ATOM 702 N N . GLY A 1 90 ? 0.545 44.941 14.566 1.00 44.62 90 GLY A N 1
ATOM 703 C CA . GLY A 1 90 ? 0.583 45.805 15.742 1.00 44.62 90 GLY A CA 1
ATOM 704 C C . GLY A 1 90 ? -0.208 45.193 16.912 1.00 44.62 90 GLY A C 1
ATOM 705 O O . GLY A 1 90 ? -0.918 44.197 16.739 1.00 44.62 90 GLY A O 1
ATOM 706 N N . PRO A 1 91 ? -0.095 45.758 18.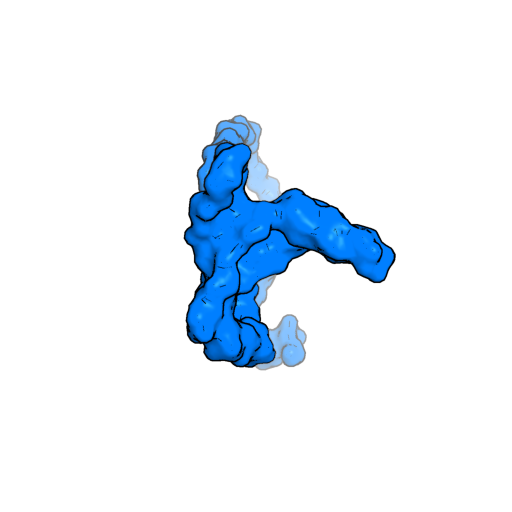124 1.00 44.66 91 PRO A N 1
ATOM 707 C CA . PRO A 1 91 ? -0.598 45.136 19.341 1.00 44.66 91 PRO A CA 1
ATOM 708 C C . PRO A 1 91 ? -2.129 45.081 19.321 1.00 44.66 91 PRO A C 1
ATOM 710 O O . PRO A 1 91 ? -2.809 46.051 19.653 1.00 44.66 91 PRO A O 1
ATOM 713 N N . TRP A 1 92 ? -2.687 43.928 18.956 1.00 48.34 92 TRP A N 1
ATOM 714 C CA . TRP A 1 92 ? -4.111 43.662 19.105 1.00 48.34 92 TRP A CA 1
ATOM 715 C C . TRP A 1 92 ? -4.438 43.555 20.596 1.00 48.34 92 TRP A C 1
ATOM 717 O O . TRP A 1 92 ? -4.288 42.503 21.216 1.00 48.34 92 TRP A O 1
ATOM 727 N N . ARG A 1 93 ? -4.901 44.659 21.188 1.00 49.62 93 ARG A N 1
ATOM 728 C CA . ARG A 1 93 ? -5.622 44.627 22.463 1.00 49.62 93 ARG A CA 1
ATOM 729 C C . ARG A 1 93 ? -6.985 43.987 22.205 1.00 49.62 93 ARG A C 1
ATOM 731 O O . ARG A 1 93 ? -7.929 44.673 21.832 1.00 49.62 93 ARG A O 1
ATOM 738 N N . GLN A 1 94 ? -7.096 42.672 22.373 1.00 51.62 94 GLN A N 1
ATOM 739 C CA . GLN A 1 94 ? -8.407 42.031 22.452 1.00 51.62 94 GLN A CA 1
ATOM 740 C C . GLN A 1 94 ? -9.056 42.427 23.784 1.00 51.62 94 GLN A C 1
ATOM 742 O O . GLN A 1 94 ? -8.771 41.847 24.829 1.00 51.62 94 GLN A O 1
ATOM 747 N N . THR A 1 95 ? -9.914 43.442 23.764 1.00 54.75 95 THR A N 1
ATOM 748 C CA . THR A 1 95 ? -10.820 43.762 24.870 1.00 54.75 95 THR A CA 1
ATOM 749 C C . THR A 1 95 ? -12.221 43.255 24.550 1.00 54.75 95 THR A C 1
ATOM 751 O O . THR A 1 95 ? -12.698 43.368 23.423 1.00 54.75 95 THR A O 1
ATOM 754 N N . GLY A 1 96 ? -12.887 42.685 25.558 1.00 62.19 96 GLY A N 1
ATOM 755 C CA . GLY A 1 96 ? -14.281 42.248 25.474 1.00 62.19 96 GLY A CA 1
ATOM 756 C C . GLY A 1 96 ? -14.483 40.731 25.442 1.00 62.19 96 GLY A C 1
ATOM 757 O O . GLY A 1 96 ? -13.651 39.944 25.898 1.00 62.19 96 GLY A O 1
ATOM 758 N N . GLU A 1 97 ? -15.644 40.334 24.930 1.00 56.00 97 GLU A N 1
ATOM 759 C CA . GLU A 1 97 ? -16.158 38.959 24.902 1.00 56.00 97 GLU A CA 1
ATOM 760 C C . GLU A 1 97 ? -15.205 37.914 24.280 1.00 56.00 97 GLU A C 1
ATOM 762 O O . GLU A 1 97 ? -15.067 36.834 24.858 1.00 56.00 97 GLU A O 1
ATOM 767 N N . PRO A 1 98 ? -14.449 38.218 23.201 1.00 59.97 98 PRO A N 1
ATOM 768 C CA . PRO A 1 98 ? -13.526 37.255 22.594 1.00 59.97 98 PRO A CA 1
ATOM 769 C C . PRO A 1 98 ? -12.377 36.848 23.525 1.00 59.97 98 PRO A C 1
ATOM 771 O O . PRO A 1 98 ? -12.044 35.667 23.620 1.00 59.97 98 PRO A O 1
ATOM 774 N N . ALA A 1 99 ? -11.816 37.802 24.275 1.00 61.50 99 ALA A N 1
ATOM 775 C CA . ALA A 1 99 ? -10.745 37.529 25.233 1.00 61.50 99 ALA A CA 1
ATOM 776 C C . ALA A 1 99 ? -11.257 36.705 26.424 1.00 61.50 99 ALA A C 1
ATOM 778 O O . ALA A 1 99 ? -10.583 35.780 26.884 1.00 61.50 99 ALA A O 1
ATOM 779 N N . ARG A 1 100 ? -12.485 36.984 26.889 1.00 62.44 100 ARG A N 1
ATOM 780 C CA . ARG A 1 100 ? -13.154 36.174 27.920 1.00 62.44 100 ARG A CA 1
ATOM 781 C C . ARG A 1 100 ? -13.357 34.735 27.458 1.00 62.44 100 ARG A C 1
ATOM 783 O O . ARG A 1 100 ? -13.036 33.814 28.207 1.00 62.44 100 ARG A O 1
ATOM 790 N N . LEU A 1 101 ? -13.830 34.535 26.230 1.00 66.25 101 LEU A N 1
ATOM 791 C CA . LEU A 1 101 ? -14.024 33.203 25.659 1.00 66.25 101 LEU A CA 1
ATOM 792 C C . LEU A 1 101 ? -12.698 32.452 25.518 1.00 66.25 101 LEU A C 1
ATOM 794 O O . LEU A 1 101 ? -12.630 31.276 25.863 1.00 66.25 101 LEU A O 1
ATOM 798 N N . GLN A 1 102 ? -11.628 33.125 25.096 1.00 68.94 102 GLN A N 1
ATOM 799 C CA . GLN A 1 102 ? -10.319 32.496 24.928 1.00 68.94 102 GLN A CA 1
ATOM 800 C C . GLN A 1 102 ? -9.708 32.037 26.263 1.00 68.94 102 GLN A C 1
ATOM 802 O O . GLN A 1 102 ? -9.185 30.924 26.350 1.00 68.94 102 GLN A O 1
ATOM 807 N N . VAL A 1 103 ? -9.843 32.829 27.332 1.00 66.62 103 VAL A N 1
ATOM 808 C CA . VAL A 1 103 ? -9.447 32.410 28.690 1.00 66.62 103 VAL A CA 1
ATOM 809 C C . VAL A 1 103 ? -10.302 31.234 29.168 1.00 66.62 103 VAL A C 1
ATOM 811 O O . VAL A 1 103 ? -9.770 30.253 29.688 1.00 66.62 103 VAL A O 1
ATOM 814 N N . MET A 1 104 ? -11.614 31.285 28.934 1.00 65.44 104 MET A N 1
ATOM 815 C CA . MET A 1 104 ? -12.534 30.224 29.341 1.00 65.44 104 MET A CA 1
ATOM 816 C C . MET A 1 104 ? -12.244 28.902 28.612 1.00 65.44 104 MET A C 1
ATOM 818 O O . MET A 1 104 ? -12.251 27.840 29.235 1.00 65.44 104 MET A O 1
ATOM 822 N N . PHE A 1 105 ? -11.905 28.957 27.320 1.00 68.75 105 PHE A N 1
ATOM 823 C CA . PHE A 1 105 ? -11.466 27.793 26.551 1.00 68.75 105 PHE A CA 1
ATOM 824 C C . PHE A 1 105 ? -10.135 27.240 27.051 1.00 68.75 105 PHE A C 1
ATOM 826 O O . PHE A 1 105 ? -10.010 26.028 27.218 1.00 68.75 105 PHE A O 1
ATOM 833 N N . ASN A 1 106 ? -9.166 28.101 27.359 1.00 68.88 106 ASN A N 1
ATOM 834 C CA . ASN A 1 106 ? -7.893 27.659 27.920 1.00 68.88 106 ASN A CA 1
ATOM 835 C C . ASN A 1 106 ? -8.086 26.959 29.273 1.00 68.88 106 ASN A C 1
ATOM 837 O O . ASN A 1 106 ? -7.515 25.894 29.499 1.00 68.88 106 ASN A O 1
ATOM 841 N N . GLU A 1 107 ? -8.950 27.479 30.147 1.00 61.97 107 GLU A N 1
ATOM 842 C CA . GLU A 1 107 ? -9.279 26.819 31.413 1.00 61.97 107 GLU A CA 1
ATOM 843 C C . GLU A 1 107 ? -10.018 25.489 31.234 1.00 61.97 107 GLU A C 1
ATOM 845 O O . GLU A 1 107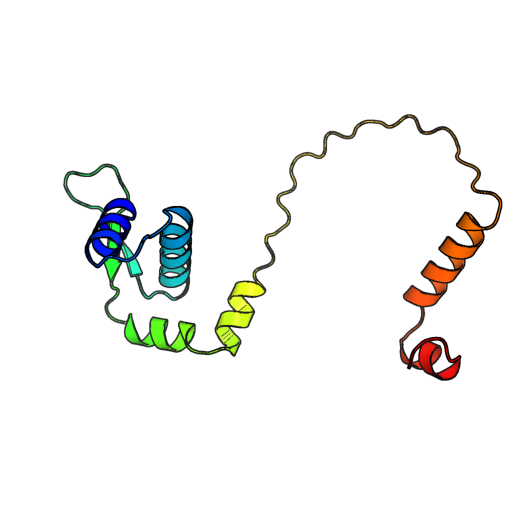 ? -9.743 24.519 31.953 1.00 61.97 107 GLU A O 1
ATOM 850 N N . LEU A 1 108 ? -10.958 25.441 30.287 1.00 61.41 108 LEU A N 1
ATOM 851 C CA . LEU A 1 108 ? -11.675 24.223 29.930 1.00 61.41 108 LEU A CA 1
ATOM 852 C C . LEU A 1 108 ? -10.705 23.162 29.432 1.00 61.41 108 LEU A C 1
ATOM 854 O O . LEU A 1 108 ? -10.812 22.016 29.850 1.00 61.41 108 LEU A O 1
ATOM 858 N N . LEU A 1 109 ? -9.744 23.522 28.586 1.00 63.47 109 LEU A N 1
ATOM 859 C CA . LEU A 1 109 ? -8.792 22.582 28.002 1.00 63.47 109 LEU A CA 1
ATOM 860 C C . LEU A 1 109 ? -7.694 22.161 28.989 1.00 63.47 109 LEU A C 1
ATOM 862 O O . LEU A 1 109 ? -7.296 20.996 28.967 1.00 63.47 109 LEU A O 1
ATOM 866 N N . ALA A 1 110 ? -7.266 23.049 29.890 1.00 63.75 110 ALA A N 1
ATOM 867 C CA . ALA A 1 110 ? -6.165 22.797 30.821 1.00 63.75 110 ALA A CA 1
ATOM 868 C C . ALA A 1 110 ? -6.527 21.898 32.022 1.00 63.75 110 ALA A C 1
ATOM 870 O O . ALA A 1 110 ? -5.645 21.261 32.597 1.00 63.75 110 ALA A O 1
ATOM 871 N N . LYS A 1 111 ? -7.799 21.805 32.443 1.00 60.22 111 LYS A N 1
ATOM 872 C CA . LYS A 1 111 ? -8.166 21.006 33.637 1.00 60.22 111 LYS A CA 1
ATOM 873 C C . LYS A 1 111 ? -8.389 19.518 33.301 1.00 60.22 111 LYS A C 1
ATOM 875 O O . LYS A 1 111 ? -9.018 19.226 32.283 1.00 60.22 111 LYS A O 1
ATOM 880 N N . PRO A 1 112 ? -7.978 18.555 34.156 1.00 64.19 112 PRO A N 1
ATOM 881 C CA . PRO A 1 112 ? -8.261 17.129 33.956 1.00 64.19 112 PRO A CA 1
ATOM 882 C C . PRO A 1 112 ? -9.765 16.852 33.828 1.00 64.19 112 PRO A C 1
ATOM 884 O O . PRO A 1 112 ? -10.564 17.437 34.562 1.00 64.19 112 PRO A O 1
ATOM 887 N N . ARG A 1 113 ? -10.153 15.939 32.928 1.00 62.00 113 ARG A N 1
ATOM 888 C CA . ARG A 1 113 ? -11.554 15.619 32.577 1.00 62.00 113 ARG A CA 1
ATOM 889 C C . ARG A 1 113 ? -12.465 15.409 33.800 1.00 62.00 113 ARG A C 1
ATOM 891 O O . ARG A 1 113 ? -13.572 15.934 33.824 1.00 62.00 113 ARG A O 1
ATOM 898 N N . ALA A 1 114 ? -11.968 14.756 34.854 1.00 60.09 114 ALA A N 1
ATOM 899 C CA . ALA A 1 114 ? -12.712 14.519 36.097 1.00 60.09 114 ALA A CA 1
ATOM 900 C C . ALA A 1 114 ? -13.165 15.812 36.814 1.00 60.09 114 ALA A C 1
ATOM 902 O O . ALA A 1 114 ? -14.260 15.867 37.370 1.00 60.09 114 ALA A O 1
ATOM 903 N N . LYS A 1 115 ? -12.365 16.891 36.760 1.00 63.28 115 LYS A N 1
ATOM 904 C CA . LYS A 1 115 ? -12.745 18.200 37.327 1.00 63.28 115 LYS A CA 1
ATOM 905 C C . LYS A 1 115 ? -13.799 18.927 36.481 1.00 63.28 115 LYS A C 1
ATOM 907 O O . LYS A 1 115 ? -14.514 19.761 37.030 1.00 63.28 115 LYS A O 1
ATOM 912 N N . ARG A 1 116 ? -13.903 18.624 35.179 1.00 62.59 116 ARG A N 1
ATOM 913 C CA . ARG A 1 116 ? -14.909 19.209 34.269 1.00 62.59 116 ARG A CA 1
ATOM 914 C C . ARG A 1 116 ? -16.286 18.573 34.465 1.00 62.59 116 ARG A C 1
ATOM 916 O O . ARG A 1 116 ? -17.267 19.306 34.530 1.00 62.59 116 ARG A O 1
ATOM 923 N N . ILE A 1 117 ? -16.331 17.253 34.668 1.00 62.47 117 ILE A N 1
ATOM 924 C CA . ILE A 1 117 ? -17.573 16.513 34.957 1.00 62.47 117 ILE A CA 1
ATOM 925 C C . ILE A 1 117 ? -18.186 16.984 36.282 1.00 62.47 117 ILE A C 1
ATOM 927 O O . ILE A 1 117 ? -19.358 17.338 36.336 1.00 62.47 117 ILE A O 1
ATOM 931 N N . LYS A 1 118 ? -17.372 17.133 37.339 1.00 66.31 118 LYS A N 1
ATOM 932 C CA . LYS A 1 118 ? -17.846 17.614 38.653 1.00 66.31 118 LYS A CA 1
ATOM 933 C C . LYS A 1 118 ? -18.432 19.037 38.628 1.00 66.31 118 LYS A C 1
ATOM 935 O O . LYS A 1 118 ? -19.174 19.404 39.529 1.00 66.31 118 LYS A O 1
ATOM 940 N N . ARG A 1 119 ? -18.081 19.850 37.625 1.00 64.81 119 ARG A N 1
ATOM 941 C CA . ARG A 1 119 ? -18.591 21.221 37.443 1.00 64.81 119 ARG A CA 1
ATOM 942 C C . ARG A 1 119 ? -19.710 21.320 36.395 1.00 64.81 119 ARG A C 1
ATOM 944 O O . ARG A 1 119 ? -20.107 22.432 36.076 1.00 64.81 119 ARG A O 1
ATOM 951 N N . GLY A 1 120 ? -20.190 20.198 35.849 1.00 62.34 120 GLY A N 1
ATOM 952 C CA . GLY A 1 120 ? -21.284 20.169 34.866 1.00 62.34 120 GLY A CA 1
ATOM 953 C C . GLY A 1 120 ? -20.915 20.680 33.468 1.00 62.34 120 GLY A C 1
ATOM 954 O O . GLY A 1 120 ? -21.797 20.949 32.664 1.00 62.34 120 GLY A O 1
ATOM 955 N N . LEU A 1 121 ? -19.619 20.828 33.166 1.00 62.38 121 LEU A N 1
ATOM 956 C CA . LEU A 1 121 ? -19.124 21.382 31.894 1.00 62.38 121 LEU A CA 1
ATOM 957 C C . LEU A 1 121 ? -18.853 20.306 30.830 1.00 62.38 121 LEU A C 1
ATOM 959 O O . LEU A 1 121 ? -18.532 20.620 29.687 1.00 62.38 121 LEU A O 1
ATOM 963 N N . ALA A 1 122 ? -18.916 19.038 31.221 1.00 56.72 122 ALA A N 1
ATOM 964 C CA . ALA A 1 122 ? -18.828 17.883 30.342 1.00 56.72 122 ALA A CA 1
ATOM 965 C C . ALA A 1 122 ? -19.619 16.741 30.986 1.00 56.72 122 ALA A C 1
ATOM 967 O O . ALA A 1 122 ? -19.548 16.584 32.206 1.00 56.72 122 ALA A O 1
ATOM 968 N N . VAL A 1 123 ? -20.348 15.974 30.176 1.00 59.59 123 VAL A N 1
ATOM 969 C CA . VAL A 1 123 ? -21.060 14.758 30.601 1.00 59.59 123 VAL A CA 1
ATOM 970 C C . VAL A 1 123 ? -20.123 13.557 30.503 1.00 59.59 123 VAL A C 1
ATOM 972 O O . VAL A 1 123 ? -19.379 13.459 29.495 1.00 59.59 123 VAL A O 1
#